Protein AF-A0A2H0YC18-F1 (afdb_monomer)

pLDDT: mean 91.21, std 10.02, range [54.75, 98.56]

Nearest PDB structures (foldseek):
  2f64-assembly1_B  TM=6.479E-01  e=2.640E-03  Trypanosoma brucei
  2q62-assembly2_F  TM=5.836E-01  e=1.233E-01  Sinorhizobium meliloti
  2q62-assembly1_D  TM=5.534E-01  e=6.804E-01  Sinorhizobium meliloti
  7ce1-assembly1_B  TM=4.455E-01  e=9.231E-01  Agrobacterium tumefaciens A6
  7cdx-assembly1_B  TM=3.835E-01  e=1.252E+00  Agrobacterium tumefaciens A6

Secondary structure (DSSP, 8-state):
-PPPEEEEE---SS--HHHHHHHHHHHHHHHHTT-EEE-HHHHS----TTSSHHHHHHHHHHHHH-SEEEE---TT-HHHHHHHHHHHIIIIIT----EEEETTHHHHHHHHHTTTT-HHHHHHHHHHH--

Foldseek 3Di:
DDAAEEEEADAAPPDDPVVVVVSVVVQVVVVVVRHHYDYCNPNPDPPDPVVCPSVLVVLLVSLVVGQEYEYQDDPVGPSSLSSLVSNLCCCPPVPDDYQYHYPPCVVCVCVLVVCVPDPSSVSVVCNNPVD

Radius of gyration: 14.35 Å; Cα contacts (8 Å, |Δi|>4): 162; chains: 1; bounding box: 36×38×36 Å

Sequence (131 aa):
MKKKKIFLICPVRGVKPEITEKIKKYAEKLEKRGYQVHLPIRDTKQDDPSGGINICDTNLEKIFEADEIQVWYQKESKGIHFDLGAAYMLIRILGYKKRVVFVNKDEFAQEIAEKNGKAFFQVLNFLDENS

Mean predicted aligned error: 3.96 Å

Solvent-accessible surface area (backbone atoms only — not comparable to full-atom values): 7574 Å² total; per-residue (Å²): 132,84,62,53,32,31,23,42,45,50,72,63,80,94,61,55,69,71,58,55,51,52,52,50,55,50,50,52,54,42,39,75,72,54,38,44,72,46,41,51,82,80,74,43,72,82,85,46,94,74,79,44,55,65,47,51,52,52,49,51,53,43,55,70,69,26,57,30,38,33,31,48,80,56,92,86,34,67,66,43,56,52,56,50,50,51,54,45,45,40,37,75,74,70,62,47,91,46,35,38,43,66,76,49,47,86,82,47,45,65,65,54,67,76,42,82,84,44,72,68,57,53,51,52,53,48,44,54,73,76,60

Structure (mmCIF, N/CA/C/O backbone):
data_AF-A0A2H0YC18-F1
#
_entry.id   AF-A0A2H0YC18-F1
#
loop_
_atom_site.group_PDB
_atom_site.id
_atom_site.type_symbol
_atom_site.label_atom_id
_atom_site.label_alt_id
_atom_site.label_comp_id
_atom_site.label_asym_id
_atom_site.label_entity_id
_atom_site.label_seq_id
_atom_site.pdbx_PDB_ins_code
_atom_site.Cartn_x
_atom_site.Cartn_y
_atom_site.Cartn_z
_atom_site.occupancy
_atom_site.B_iso_or_equiv
_atom_site.auth_seq_id
_atom_site.auth_comp_id
_atom_site.auth_asym_id
_atom_site.auth_atom_id
_atom_site.pdbx_PDB_model_num
ATOM 1 N N . MET A 1 1 ? -10.998 -6.306 21.227 1.00 61.16 1 MET A N 1
ATOM 2 C CA . MET A 1 1 ? -11.328 -5.567 19.984 1.00 61.16 1 MET A CA 1
ATOM 3 C C . MET A 1 1 ? -10.375 -6.012 18.885 1.00 61.16 1 MET A C 1
ATOM 5 O O . MET A 1 1 ? -9.205 -6.218 19.183 1.00 61.16 1 MET A O 1
ATOM 9 N N . LYS A 1 2 ? -10.854 -6.205 17.651 1.00 77.38 2 LYS A N 1
ATOM 10 C CA . LYS A 1 2 ? -10.005 -6.582 16.507 1.00 77.38 2 LYS A CA 1
ATOM 11 C C . LYS A 1 2 ? -9.117 -5.387 16.122 1.00 77.38 2 LYS A C 1
ATOM 13 O O . LYS A 1 2 ? -9.628 -4.273 16.036 1.00 77.38 2 LYS A O 1
ATOM 18 N N . LYS A 1 3 ? -7.809 -5.600 15.928 1.00 88.12 3 LYS A N 1
ATOM 19 C CA . LYS A 1 3 ? -6.905 -4.553 15.418 1.00 88.12 3 LYS A CA 1
ATOM 20 C C . LYS A 1 3 ? -7.315 -4.194 13.988 1.00 88.12 3 LYS A C 1
ATOM 22 O O . LYS A 1 3 ? -7.561 -5.101 13.195 1.00 88.12 3 LYS A O 1
ATOM 27 N N . LYS A 1 4 ? -7.371 -2.898 13.669 1.00 94.81 4 LYS A N 1
ATOM 28 C CA . LYS A 1 4 ? -7.588 -2.436 12.292 1.00 94.81 4 LYS A CA 1
ATOM 29 C C . LYS A 1 4 ? -6.381 -2.804 11.430 1.00 94.81 4 LYS A C 1
ATOM 31 O O . LYS A 1 4 ? -5.242 -2.560 11.839 1.00 94.81 4 LYS A O 1
ATOM 36 N N . LYS A 1 5 ? -6.641 -3.379 10.260 1.00 97.94 5 LYS A N 1
ATOM 37 C CA . LYS A 1 5 ? -5.635 -3.747 9.264 1.00 97.94 5 LYS A CA 1
ATOM 38 C C . LYS A 1 5 ? -5.344 -2.565 8.345 1.00 97.94 5 LYS A C 1
ATOM 40 O O . LYS A 1 5 ? -6.272 -1.977 7.795 1.00 97.94 5 LYS A O 1
ATOM 45 N N . ILE A 1 6 ? -4.066 -2.257 8.161 1.00 98.31 6 ILE A N 1
ATOM 46 C CA . ILE A 1 6 ? -3.580 -1.242 7.231 1.00 98.31 6 ILE A CA 1
ATOM 47 C C . ILE A 1 6 ? -2.733 -1.919 6.162 1.00 98.31 6 ILE A C 1
ATOM 49 O O . ILE A 1 6 ? -1.807 -2.655 6.498 1.00 98.31 6 ILE A O 1
ATOM 53 N N . PHE A 1 7 ? -3.000 -1.624 4.893 1.00 98.56 7 PHE A N 1
ATOM 54 C CA . PHE A 1 7 ? -2.044 -1.882 3.818 1.00 98.56 7 PHE A CA 1
ATOM 55 C C . PHE A 1 7 ? -1.321 -0.580 3.475 1.00 98.56 7 PHE A C 1
ATOM 57 O O . PHE A 1 7 ? -1.967 0.409 3.125 1.00 98.56 7 PHE A O 1
ATOM 64 N N . LEU A 1 8 ? 0.008 -0.566 3.609 1.00 98.38 8 LEU A N 1
ATOM 65 C CA . LEU A 1 8 ? 0.829 0.606 3.312 1.00 98.38 8 LEU A CA 1
ATOM 66 C C . LEU A 1 8 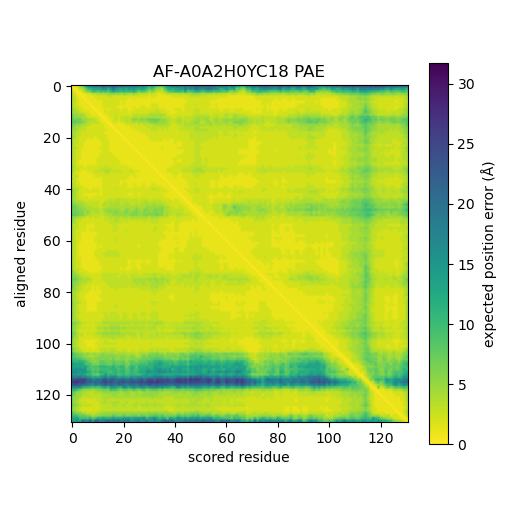? 1.426 0.482 1.906 1.00 98.38 8 LEU A C 1
ATOM 68 O O . LEU A 1 8 ? 2.472 -0.137 1.724 1.00 98.38 8 LEU A O 1
ATOM 72 N N . ILE A 1 9 ? 0.770 1.098 0.921 1.00 98.00 9 ILE A N 1
ATOM 73 C CA . ILE A 1 9 ? 1.295 1.249 -0.439 1.00 98.00 9 ILE A CA 1
ATOM 74 C C . ILE A 1 9 ? 2.577 2.083 -0.362 1.00 98.00 9 ILE A C 1
ATOM 76 O O . ILE A 1 9 ? 2.560 3.216 0.125 1.00 98.00 9 ILE A O 1
ATOM 80 N N . CYS A 1 10 ? 3.696 1.538 -0.839 1.00 96.75 10 CYS A N 1
ATOM 81 C CA . CYS A 1 10 ? 4.989 2.214 -0.795 1.00 96.75 10 CYS A CA 1
ATOM 82 C C . CYS A 1 10 ? 5.912 1.759 -1.939 1.00 96.75 10 CYS A C 1
ATOM 84 O O . CYS A 1 10 ? 5.719 0.679 -2.506 1.00 96.75 10 CYS A O 1
ATOM 86 N N . PRO A 1 11 ? 6.945 2.543 -2.296 1.00 95.00 11 PRO A N 1
ATOM 87 C CA . PRO A 1 11 ? 7.960 2.080 -3.233 1.00 95.00 11 PRO A CA 1
ATOM 88 C C . PRO A 1 11 ? 8.803 0.966 -2.599 1.00 95.00 11 PRO A C 1
ATOM 90 O O . PRO A 1 11 ? 9.076 0.988 -1.398 1.00 95.00 11 PRO A O 1
ATOM 93 N N . VAL A 1 12 ? 9.222 -0.009 -3.413 1.00 93.44 12 VAL A N 1
ATOM 94 C CA . VAL A 1 12 ? 10.020 -1.157 -2.942 1.00 93.44 12 VAL A CA 1
ATOM 95 C C . VAL A 1 12 ? 11.352 -1.278 -3.679 1.00 93.44 12 VAL A C 1
ATOM 97 O O . VAL A 1 12 ? 12.404 -1.347 -3.052 1.00 93.44 12 VAL A O 1
ATOM 100 N N . ARG A 1 13 ? 11.332 -1.281 -5.017 1.00 89.00 13 ARG A N 1
ATOM 101 C CA . ARG A 1 13 ? 12.541 -1.402 -5.847 1.00 89.00 13 ARG A CA 1
ATOM 102 C C . ARG A 1 13 ? 13.060 -0.025 -6.255 1.00 89.00 13 ARG A C 1
ATOM 104 O O . ARG A 1 13 ? 12.271 0.844 -6.608 1.00 89.00 13 ARG A O 1
ATOM 111 N N . GLY A 1 14 ? 14.382 0.157 -6.235 1.00 86.06 14 GLY A N 1
ATOM 112 C CA . GLY A 1 14 ? 15.037 1.400 -6.675 1.00 86.06 14 GLY A CA 1
ATOM 113 C C . GLY A 1 14 ? 14.833 2.605 -5.748 1.00 86.06 14 GLY A C 1
ATOM 114 O O . GLY A 1 14 ? 15.159 3.729 -6.121 1.00 86.06 14 GLY A O 1
ATOM 115 N N . VAL A 1 15 ? 14.297 2.388 -4.545 1.00 89.81 15 VAL A N 1
ATOM 116 C CA . VAL A 1 15 ? 14.093 3.436 -3.542 1.00 89.81 15 VAL A CA 1
ATOM 117 C C . VAL A 1 15 ? 15.382 3.687 -2.751 1.00 89.81 15 VAL A C 1
ATOM 119 O O . VAL A 1 15 ? 16.131 2.762 -2.435 1.00 89.81 15 VAL A O 1
ATOM 122 N N . LYS A 1 16 ? 15.651 4.955 -2.417 1.00 93.06 16 LYS A N 1
ATOM 123 C CA . LYS A 1 16 ? 16.808 5.329 -1.592 1.00 93.06 16 LYS A CA 1
ATOM 124 C C . LYS A 1 16 ? 16.684 4.722 -0.183 1.00 93.06 16 LYS A C 1
ATOM 126 O O . LYS A 1 16 ? 15.590 4.786 0.385 1.00 93.06 16 LYS A O 1
ATOM 131 N N . PRO A 1 17 ? 17.782 4.239 0.433 1.00 94.06 17 PRO A N 1
ATOM 132 C CA . PRO A 1 17 ? 17.751 3.661 1.781 1.00 94.06 17 PRO A CA 1
ATOM 133 C C . PRO A 1 17 ? 17.103 4.567 2.837 1.00 94.06 17 PRO A C 1
ATOM 135 O O . PRO A 1 17 ? 16.346 4.096 3.680 1.00 94.06 17 PRO A O 1
ATOM 138 N N . GLU A 1 18 ? 17.330 5.879 2.752 1.00 94.62 18 GLU A N 1
ATOM 139 C CA . GLU A 1 18 ? 16.738 6.866 3.663 1.00 94.62 18 GLU A CA 1
ATOM 140 C C . GLU A 1 18 ? 15.206 6.905 3.594 1.00 94.62 18 GLU A C 1
ATOM 142 O O . GLU A 1 18 ? 14.538 7.037 4.617 1.00 94.62 18 GLU A O 1
ATOM 147 N N . ILE A 1 19 ? 14.636 6.775 2.392 1.00 92.88 19 ILE A N 1
ATOM 148 C CA . ILE A 1 19 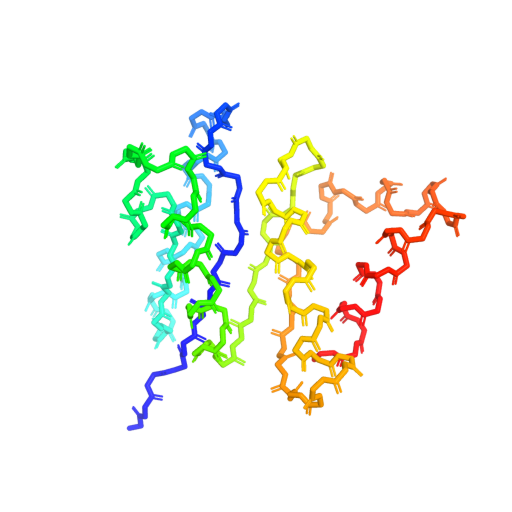? 13.183 6.761 2.195 1.00 92.88 19 ILE A CA 1
ATOM 149 C C . ILE A 1 19 ? 12.603 5.449 2.722 1.00 92.88 19 ILE A C 1
ATOM 151 O O . ILE A 1 19 ? 11.617 5.472 3.456 1.00 92.88 19 ILE A O 1
ATOM 155 N N . THR A 1 20 ? 13.258 4.319 2.441 1.00 95.06 20 THR A N 1
ATOM 156 C CA . THR A 1 20 ? 12.896 3.019 3.026 1.00 95.06 20 THR A CA 1
ATOM 157 C C . THR A 1 20 ? 12.839 3.083 4.548 1.00 95.06 20 THR A C 1
ATOM 159 O O . THR A 1 20 ? 11.888 2.597 5.157 1.00 95.06 20 THR A O 1
ATOM 162 N N . GLU A 1 21 ? 13.833 3.711 5.171 1.00 96.44 21 GLU A N 1
ATOM 163 C CA . GLU A 1 21 ? 13.900 3.843 6.622 1.00 96.44 21 GLU A CA 1
ATOM 164 C C . GLU A 1 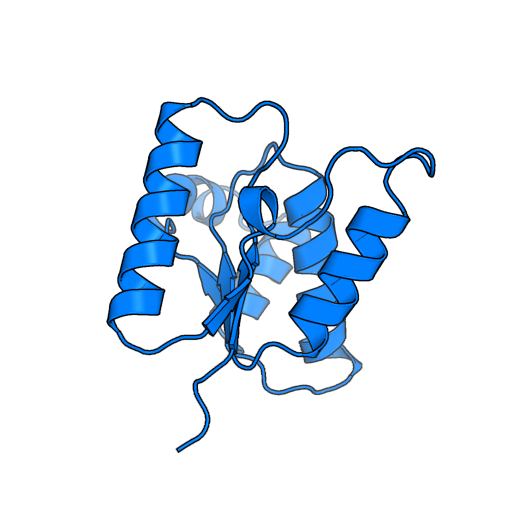21 ? 12.781 4.736 7.178 1.00 96.44 21 GLU A C 1
ATOM 166 O O . GLU A 1 21 ? 12.168 4.408 8.196 1.00 96.44 21 GLU A O 1
ATOM 171 N N . LYS A 1 22 ? 12.448 5.837 6.490 1.00 95.94 22 LYS A N 1
ATOM 172 C CA . LYS A 1 22 ? 11.294 6.679 6.849 1.00 95.94 22 LYS A CA 1
ATOM 173 C C . LYS A 1 22 ? 9.980 5.893 6.797 1.00 95.94 22 LYS A C 1
ATOM 175 O O . LYS A 1 22 ? 9.190 5.984 7.738 1.00 95.94 22 LYS A O 1
ATOM 180 N N . ILE A 1 23 ? 9.771 5.098 5.747 1.00 96.75 23 ILE A N 1
ATOM 181 C CA . ILE A 1 23 ? 8.572 4.265 5.570 1.00 96.75 23 ILE A CA 1
ATOM 182 C C . ILE A 1 23 ? 8.477 3.206 6.677 1.00 96.75 23 ILE A C 1
ATOM 184 O O . ILE A 1 23 ? 7.420 3.048 7.288 1.00 96.75 23 ILE A O 1
ATOM 188 N N . LYS A 1 24 ? 9.578 2.512 6.991 1.00 97.62 24 LYS A N 1
ATOM 189 C CA . LYS A 1 24 ? 9.618 1.513 8.074 1.00 97.62 24 LYS A CA 1
ATOM 190 C C . LYS A 1 24 ? 9.275 2.132 9.427 1.00 97.62 24 LYS A C 1
ATOM 192 O O . LYS A 1 24 ? 8.367 1.657 10.105 1.00 97.62 24 LYS A O 1
ATOM 197 N N . LYS A 1 25 ? 9.906 3.258 9.776 1.00 97.81 25 LYS A N 1
ATOM 198 C CA . LYS A 1 25 ? 9.595 4.010 11.005 1.00 97.81 25 LYS A CA 1
ATOM 199 C C . LYS A 1 25 ? 8.143 4.467 11.060 1.00 97.81 25 LYS A C 1
ATOM 201 O O . LYS A 1 25 ? 7.558 4.553 12.140 1.00 97.81 25 LYS A O 1
ATOM 206 N N . TYR A 1 26 ? 7.560 4.807 9.916 1.00 97.50 26 TYR A N 1
ATOM 207 C CA . TYR A 1 26 ? 6.152 5.162 9.835 1.00 97.50 26 TYR A CA 1
ATOM 208 C C . TYR A 1 26 ? 5.246 3.958 10.138 1.00 97.50 26 TYR A C 1
ATOM 210 O O . TYR A 1 26 ? 4.369 4.067 10.998 1.00 97.50 26 TYR A O 1
ATOM 218 N N . ALA A 1 27 ? 5.514 2.797 9.533 1.00 98.12 27 ALA A N 1
ATOM 219 C CA . ALA A 1 27 ? 4.802 1.553 9.832 1.00 98.12 27 ALA A CA 1
ATOM 220 C C . ALA A 1 27 ? 4.901 1.174 11.322 1.00 98.12 27 ALA A C 1
ATOM 222 O O . ALA A 1 27 ? 3.882 0.926 11.962 1.00 98.12 27 ALA A O 1
ATOM 223 N N . GLU A 1 28 ? 6.092 1.254 11.918 1.00 98.12 28 GLU A N 1
ATOM 224 C CA . GLU A 1 28 ? 6.292 0.992 13.351 1.00 98.12 28 GLU A CA 1
ATOM 225 C C . GLU A 1 28 ? 5.468 1.929 14.248 1.00 98.12 28 GLU A C 1
ATOM 227 O O . GLU A 1 28 ? 4.950 1.522 15.290 1.00 98.12 28 GLU A O 1
ATOM 232 N N . LYS A 1 29 ? 5.324 3.207 13.869 1.00 97.88 29 LYS A N 1
ATOM 233 C CA . LYS A 1 29 ? 4.481 4.161 14.611 1.00 97.88 29 LYS A CA 1
ATOM 234 C C . LYS A 1 29 ? 3.007 3.760 14.570 1.00 97.88 29 LYS A C 1
ATOM 236 O O . LYS A 1 29 ? 2.319 3.923 15.576 1.00 97.88 29 LYS A O 1
ATOM 241 N N . LEU A 1 30 ? 2.515 3.253 13.441 1.00 97.44 30 LEU A N 1
ATOM 242 C CA . LEU A 1 30 ? 1.150 2.731 13.333 1.00 97.44 30 LEU A CA 1
ATOM 243 C C . LEU A 1 30 ? 0.982 1.463 14.179 1.00 97.44 30 LEU A C 1
ATOM 245 O O . LEU A 1 30 ? 0.024 1.346 14.940 1.00 97.44 30 LEU A O 1
ATOM 249 N N . GLU A 1 31 ? 1.942 0.547 14.130 1.00 98.00 31 GLU A N 1
ATOM 250 C CA . GLU A 1 31 ? 1.906 -0.681 14.930 1.00 98.00 31 GLU A CA 1
ATOM 251 C C . GLU A 1 31 ? 1.887 -0.376 16.437 1.00 98.00 31 GLU A C 1
ATOM 253 O O . GLU A 1 31 ? 1.073 -0.939 17.174 1.00 98.00 31 GLU A O 1
ATOM 258 N N . LYS A 1 32 ? 2.682 0.605 16.891 1.00 97.62 32 LYS A N 1
ATOM 259 C CA . LYS A 1 32 ? 2.659 1.119 18.277 1.00 97.62 32 LYS A CA 1
ATOM 260 C C . LYS A 1 32 ? 1.315 1.733 18.677 1.00 97.62 32 LYS A C 1
ATOM 262 O O . LYS A 1 32 ? 0.960 1.705 19.850 1.00 97.62 32 LYS A O 1
ATOM 267 N N . ARG A 1 33 ? 0.550 2.265 17.718 1.00 96.06 33 ARG A N 1
ATOM 268 C CA . ARG A 1 33 ? -0.821 2.772 17.925 1.00 96.06 33 ARG A CA 1
ATOM 269 C C . ARG A 1 33 ? -1.880 1.662 17.911 1.00 96.06 33 ARG A C 1
ATOM 271 O O . ARG A 1 33 ? -3.059 1.954 18.079 1.00 96.06 33 ARG A O 1
ATOM 278 N N . GLY A 1 34 ? -1.478 0.404 17.726 1.00 97.00 34 GLY A N 1
ATOM 279 C CA . GLY A 1 34 ? -2.362 -0.759 17.779 1.00 97.00 34 GLY A CA 1
ATOM 280 C C . GLY A 1 34 ? -2.902 -1.225 16.426 1.00 97.00 34 GLY A C 1
ATOM 281 O O . GLY A 1 34 ? -3.740 -2.128 16.406 1.00 97.00 34 GLY A O 1
ATOM 282 N N . TYR A 1 35 ? -2.430 -0.666 15.309 1.00 97.50 35 TYR A N 1
ATOM 283 C CA . TYR A 1 35 ? -2.781 -1.144 13.968 1.00 97.50 35 TYR A CA 1
ATOM 284 C C . TYR A 1 35 ? -2.002 -2.416 13.604 1.00 97.50 35 TYR A C 1
ATOM 286 O O . TYR A 1 35 ? -0.908 -2.660 14.112 1.00 97.50 35 TYR A O 1
ATOM 294 N N . GLN A 1 36 ? -2.565 -3.237 12.719 1.00 97.94 36 GLN A N 1
ATOM 295 C CA . GLN A 1 36 ? -1.849 -4.325 12.053 1.00 97.94 36 GLN A CA 1
ATOM 296 C C . GLN A 1 36 ? -1.451 -3.841 10.659 1.00 97.94 36 GLN A C 1
ATOM 298 O O . GLN A 1 36 ? -2.323 -3.676 9.811 1.00 97.94 36 GLN A O 1
ATOM 303 N N . VAL A 1 37 ? -0.163 -3.593 10.425 1.00 98.38 37 VAL A N 1
ATOM 304 C CA . VAL A 1 37 ? 0.324 -3.037 9.156 1.00 98.38 37 VAL A CA 1
ATOM 305 C C . VAL A 1 37 ? 0.910 -4.143 8.289 1.00 98.38 37 VAL A C 1
ATOM 307 O O . VAL A 1 37 ? 1.749 -4.906 8.757 1.00 98.38 37 VAL A O 1
ATOM 310 N N . HIS A 1 38 ? 0.494 -4.198 7.026 1.00 98.56 38 HIS A N 1
ATOM 311 C CA . HIS A 1 38 ? 1.190 -4.922 5.966 1.00 98.56 38 HIS A CA 1
ATOM 312 C C . HIS A 1 38 ? 2.017 -3.924 5.155 1.00 98.56 38 HIS A C 1
ATOM 314 O O . HIS A 1 38 ? 1.471 -3.006 4.539 1.00 98.56 38 HIS A O 1
ATOM 320 N N . LEU A 1 39 ? 3.335 -4.092 5.183 1.00 98.12 39 LEU A N 1
ATOM 321 C CA . LEU A 1 39 ? 4.318 -3.246 4.519 1.00 98.12 39 LEU A CA 1
ATOM 322 C C . LEU A 1 39 ? 5.022 -4.068 3.424 1.00 98.12 39 LEU A C 1
ATOM 324 O O . LEU A 1 39 ? 5.854 -4.907 3.767 1.00 98.12 39 LEU A O 1
ATOM 328 N N . PRO A 1 40 ? 4.774 -3.839 2.120 1.00 97.19 40 PRO A N 1
ATOM 329 C CA . PRO A 1 40 ? 5.261 -4.717 1.049 1.00 97.19 40 PRO A CA 1
ATOM 330 C C . PRO A 1 40 ? 6.774 -4.971 1.031 1.00 97.19 40 PRO A C 1
ATOM 332 O O . PRO A 1 40 ? 7.198 -6.101 0.803 1.00 97.19 40 PRO A O 1
ATOM 335 N N . ILE A 1 41 ? 7.602 -3.965 1.345 1.00 94.62 41 ILE A N 1
ATOM 336 C CA . ILE A 1 41 ? 9.069 -4.124 1.421 1.00 94.62 41 ILE A CA 1
ATOM 337 C C . ILE A 1 41 ? 9.528 -5.086 2.535 1.00 94.62 41 ILE A C 1
ATOM 339 O O . ILE A 1 41 ? 10.657 -5.570 2.501 1.00 94.62 41 ILE A O 1
ATOM 343 N N . ARG A 1 42 ? 8.672 -5.346 3.530 1.00 95.75 42 ARG A N 1
ATOM 344 C CA . ARG A 1 42 ? 8.920 -6.253 4.659 1.00 95.75 42 ARG A CA 1
ATOM 345 C C . ARG A 1 42 ? 8.157 -7.570 4.503 1.00 95.75 42 ARG A C 1
ATOM 347 O O . ARG A 1 42 ? 8.731 -8.631 4.714 1.00 95.75 42 ARG A O 1
ATOM 354 N N . ASP A 1 43 ? 6.883 -7.481 4.136 1.00 97.75 43 ASP A N 1
ATOM 355 C CA . ASP A 1 43 ? 5.899 -8.555 4.298 1.00 97.75 43 ASP A CA 1
ATOM 356 C C . ASP A 1 43 ? 5.529 -9.247 2.980 1.00 97.75 43 ASP A C 1
ATOM 358 O O . ASP A 1 43 ? 4.845 -10.266 2.986 1.00 97.75 43 ASP A O 1
ATOM 362 N N . THR A 1 44 ? 5.946 -8.702 1.834 1.00 96.69 44 THR A N 1
ATOM 363 C CA . THR A 1 44 ? 5.695 -9.304 0.515 1.00 96.69 44 THR A CA 1
ATOM 364 C C . THR A 1 44 ? 6.997 -9.827 -0.061 1.00 96.69 44 THR A C 1
ATOM 366 O O . THR A 1 44 ? 7.973 -9.084 -0.169 1.00 96.69 44 THR A O 1
ATOM 369 N N . LYS A 1 45 ? 7.022 -11.109 -0.439 1.00 94.62 45 LYS A N 1
ATOM 370 C CA . LYS A 1 45 ? 8.209 -11.751 -1.009 1.00 94.62 45 LYS A CA 1
ATOM 371 C C . LYS A 1 45 ? 8.551 -11.103 -2.354 1.00 94.62 45 LYS A C 1
ATOM 373 O O . LYS A 1 45 ? 7.864 -11.323 -3.341 1.00 94.62 45 LYS A O 1
ATOM 378 N N . GLN A 1 46 ? 9.613 -10.299 -2.371 1.00 90.94 46 GLN A N 1
ATOM 379 C CA . GLN A 1 46 ? 10.018 -9.516 -3.547 1.00 90.94 46 GLN A CA 1
ATOM 380 C C . GLN A 1 46 ? 10.813 -10.318 -4.585 1.00 90.94 46 GLN A C 1
ATOM 382 O O . GLN A 1 46 ? 10.939 -9.881 -5.727 1.00 90.94 46 GLN A O 1
ATOM 387 N N . ASP A 1 47 ? 11.367 -11.463 -4.188 1.00 93.12 47 ASP A N 1
ATOM 388 C CA . ASP A 1 47 ? 11.995 -12.412 -5.104 1.00 93.12 47 ASP A CA 1
ATOM 389 C C . ASP A 1 47 ? 10.917 -13.322 -5.699 1.00 93.12 47 ASP A C 1
ATOM 391 O O . ASP A 1 47 ? 10.438 -14.259 -5.047 1.00 93.12 47 ASP A O 1
ATOM 395 N N . ASP A 1 48 ? 10.482 -12.971 -6.908 1.00 91.62 48 ASP A N 1
ATOM 396 C CA . ASP A 1 48 ? 9.340 -13.582 -7.573 1.00 91.62 48 ASP A CA 1
ATOM 397 C C . ASP A 1 48 ? 9.711 -14.102 -8.973 1.00 91.62 48 ASP A C 1
ATOM 399 O O . ASP A 1 48 ? 9.841 -13.310 -9.916 1.00 91.62 48 ASP A O 1
ATOM 403 N N . PRO A 1 49 ? 9.826 -15.433 -9.149 1.00 93.50 49 PRO A N 1
ATOM 404 C CA . PRO A 1 49 ? 10.159 -16.031 -10.438 1.00 93.50 49 PRO A CA 1
ATOM 405 C C . PRO A 1 49 ? 9.033 -15.897 -11.478 1.00 93.50 49 PRO A C 1
ATOM 407 O O . PRO A 1 49 ? 9.274 -16.148 -12.654 1.00 93.50 49 PRO A O 1
ATOM 410 N N . SER A 1 50 ? 7.820 -15.478 -11.087 1.00 94.50 50 SER A N 1
ATOM 411 C CA . SER A 1 50 ? 6.709 -15.229 -12.023 1.00 94.50 50 SER A CA 1
ATOM 412 C C . SER A 1 50 ? 6.816 -13.894 -12.774 1.00 94.50 50 SER A C 1
ATOM 414 O O . SER A 1 50 ? 5.934 -13.547 -13.556 1.00 94.50 50 SER A O 1
ATOM 416 N N . GLY A 1 51 ? 7.872 -13.110 -12.529 1.00 90.31 51 GLY A N 1
ATOM 417 C CA . GLY A 1 51 ? 8.037 -11.783 -13.125 1.00 90.31 51 GLY A CA 1
ATOM 418 C C . GLY A 1 51 ? 7.228 -10.678 -12.433 1.00 90.31 51 GLY A C 1
ATOM 419 O O . GLY A 1 51 ? 7.169 -9.562 -12.949 1.00 90.31 51 GLY A O 1
ATOM 420 N N . GLY A 1 52 ? 6.648 -10.955 -11.259 1.00 93.19 52 GLY A N 1
ATOM 421 C CA . GLY A 1 52 ? 5.949 -9.982 -10.412 1.00 93.19 52 GLY A CA 1
ATOM 422 C C . GLY A 1 52 ? 4.451 -10.233 -10.236 1.00 93.19 52 GLY A C 1
ATOM 423 O O . GLY A 1 52 ? 3.809 -9.467 -9.521 1.00 93.19 52 GLY A O 1
ATOM 424 N N . ILE A 1 53 ? 3.887 -11.273 -10.859 1.00 96.50 53 ILE A N 1
ATOM 425 C CA . ILE A 1 53 ? 2.464 -11.609 -10.719 1.00 96.50 53 ILE A CA 1
ATOM 426 C C . ILE A 1 53 ? 2.139 -12.009 -9.280 1.00 96.50 53 ILE A C 1
ATOM 428 O O . ILE A 1 53 ? 1.204 -11.458 -8.708 1.00 96.50 53 ILE A O 1
ATOM 432 N N . ASN A 1 54 ? 2.955 -12.853 -8.643 1.00 97.38 54 ASN A N 1
ATOM 433 C CA . ASN A 1 54 ? 2.708 -13.261 -7.257 1.00 97.38 54 ASN A CA 1
ATOM 434 C C . ASN A 1 54 ? 2.796 -12.072 -6.287 1.00 97.38 54 ASN A C 1
ATOM 436 O O . ASN A 1 54 ? 2.081 -12.032 -5.284 1.00 97.38 54 ASN A O 1
ATOM 440 N N . ILE A 1 55 ? 3.660 -11.091 -6.576 1.00 96.81 55 ILE A N 1
ATOM 441 C CA . ILE A 1 55 ? 3.738 -9.841 -5.804 1.00 96.81 55 ILE A CA 1
ATOM 442 C C . ILE A 1 55 ? 2.430 -9.060 -5.941 1.00 96.81 55 ILE A C 1
ATOM 444 O O . ILE A 1 55 ? 1.863 -8.646 -4.930 1.00 96.81 55 ILE A O 1
ATOM 448 N N . CYS A 1 56 ? 1.947 -8.876 -7.173 1.00 96.88 56 CYS A N 1
ATOM 449 C CA . CYS A 1 56 ? 0.687 -8.191 -7.439 1.00 96.88 56 CYS A CA 1
ATOM 450 C C . CYS A 1 56 ? -0.487 -8.898 -6.755 1.00 96.88 56 CYS A C 1
ATOM 452 O O . CYS A 1 56 ? -1.250 -8.240 -6.056 1.00 96.88 56 CYS A O 1
ATOM 454 N N . ASP A 1 57 ? -0.597 -10.219 -6.880 1.00 97.69 57 ASP A N 1
ATOM 455 C CA . ASP A 1 57 ? -1.673 -11.005 -6.269 1.00 97.69 57 ASP A CA 1
ATOM 456 C C . ASP A 1 57 ? -1.645 -10.909 -4.739 1.00 97.69 57 ASP A C 1
ATOM 458 O O . ASP A 1 57 ? -2.673 -10.649 -4.110 1.00 97.69 57 ASP A O 1
ATOM 462 N N . THR A 1 58 ? -0.456 -11.011 -4.136 1.00 98.06 58 THR A N 1
ATOM 463 C CA . THR A 1 58 ? -0.287 -10.836 -2.685 1.00 98.06 58 THR A CA 1
ATOM 464 C C . THR A 1 58 ? -0.717 -9.437 -2.245 1.00 98.06 58 THR A C 1
ATOM 466 O O . THR A 1 58 ? -1.438 -9.284 -1.259 1.00 98.06 58 THR A O 1
ATOM 469 N N . ASN A 1 59 ? -0.295 -8.394 -2.964 1.00 98.06 59 ASN A N 1
ATOM 470 C CA . ASN A 1 59 ? -0.675 -7.021 -2.644 1.00 98.06 59 ASN A CA 1
ATOM 471 C C . ASN A 1 59 ? -2.183 -6.801 -2.799 1.00 98.06 59 ASN A C 1
ATOM 473 O O . ASN A 1 59 ? -2.798 -6.213 -1.914 1.00 98.06 59 ASN A O 1
ATOM 477 N N . LEU A 1 60 ? -2.791 -7.306 -3.877 1.00 97.94 60 LEU A N 1
ATOM 478 C CA . LEU A 1 60 ? -4.231 -7.221 -4.123 1.00 97.94 60 LEU A CA 1
ATOM 479 C C . LEU A 1 60 ? -5.034 -7.852 -2.987 1.00 97.94 60 LEU A C 1
ATOM 481 O O . LEU A 1 60 ? -5.962 -7.223 -2.476 1.00 97.94 60 LEU A O 1
ATOM 485 N N . GLU A 1 61 ? -4.653 -9.055 -2.553 1.00 98.31 61 GLU A N 1
ATOM 486 C CA . GLU A 1 61 ? -5.283 -9.732 -1.418 1.00 98.31 61 GLU A CA 1
ATOM 487 C C . G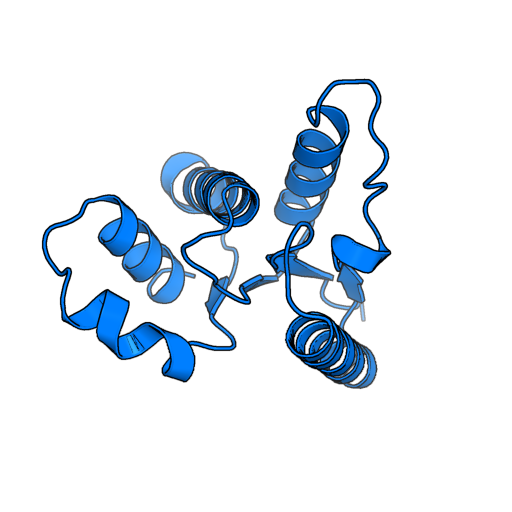LU A 1 61 ? -5.207 -8.861 -0.157 1.00 98.31 61 GLU A C 1
ATOM 489 O O . GLU A 1 61 ? -6.202 -8.655 0.539 1.00 98.31 61 GLU A O 1
ATOM 494 N N . LYS A 1 62 ? -4.042 -8.271 0.121 1.00 98.38 62 LYS A N 1
ATOM 495 C CA . LYS A 1 62 ? -3.841 -7.475 1.336 1.00 98.38 62 LYS A CA 1
ATOM 496 C C . LYS A 1 62 ? -4.518 -6.106 1.279 1.00 98.38 62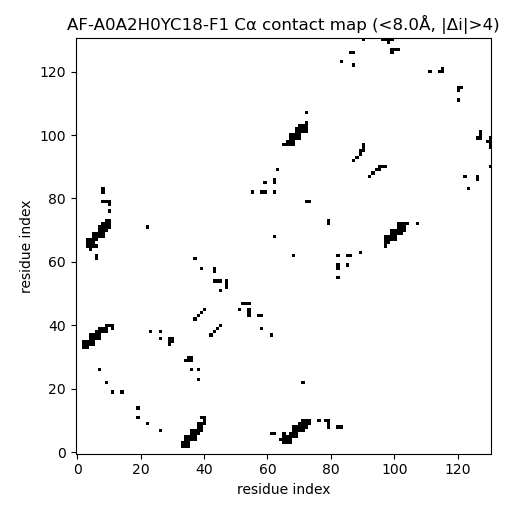 LYS A C 1
ATOM 498 O O . LYS A 1 62 ? -5.026 -5.654 2.303 1.00 98.38 62 LYS A O 1
ATOM 503 N N . ILE A 1 63 ? -4.619 -5.485 0.105 1.00 98.31 63 ILE A N 1
ATOM 504 C CA . ILE A 1 63 ? -5.438 -4.285 -0.130 1.00 98.31 63 ILE A CA 1
ATOM 505 C C . ILE A 1 63 ? -6.923 -4.607 0.086 1.00 98.31 63 ILE A C 1
ATOM 507 O O . ILE A 1 63 ? -7.647 -3.848 0.739 1.00 98.31 63 ILE A O 1
ATOM 511 N N . PHE A 1 64 ? -7.384 -5.748 -0.428 1.00 97.94 64 PHE A N 1
ATOM 512 C CA . PHE A 1 64 ? -8.758 -6.207 -0.255 1.00 97.94 64 PHE A CA 1
ATOM 513 C C . PHE A 1 64 ? -9.097 -6.457 1.222 1.00 97.94 64 PHE A C 1
ATOM 515 O O . PHE A 1 64 ? -10.142 -6.013 1.700 1.00 97.94 64 PHE A O 1
ATOM 522 N N . GLU A 1 65 ? -8.197 -7.098 1.967 1.00 97.00 65 GLU A N 1
ATOM 523 C CA . GLU A 1 65 ? -8.366 -7.393 3.394 1.00 97.00 65 GLU A CA 1
ATOM 524 C C . GLU A 1 65 ? -8.225 -6.179 4.323 1.00 97.00 65 GLU A C 1
ATOM 526 O O . GLU A 1 65 ? -8.668 -6.249 5.474 1.00 97.00 65 GLU A O 1
ATOM 531 N N . ALA A 1 66 ? -7.569 -5.105 3.879 1.00 97.56 66 ALA A N 1
ATOM 532 C CA . ALA A 1 66 ? -7.281 -3.948 4.717 1.00 97.56 66 ALA A CA 1
ATOM 533 C C . ALA A 1 66 ? -8.545 -3.143 5.054 1.00 97.56 66 ALA A C 1
ATOM 535 O O . ALA A 1 66 ? -9.404 -2.919 4.199 1.00 97.56 66 ALA A O 1
ATOM 536 N N . ASP A 1 67 ? -8.630 -2.658 6.292 1.00 95.62 67 ASP A N 1
ATOM 537 C CA . ASP A 1 67 ? -9.686 -1.737 6.726 1.00 95.62 67 ASP A CA 1
ATOM 538 C C . ASP A 1 67 ? -9.374 -0.294 6.281 1.00 95.62 67 ASP A C 1
ATOM 540 O O . ASP A 1 67 ? -10.278 0.498 6.018 1.00 95.62 67 ASP A O 1
ATOM 544 N N . GLU A 1 68 ? -8.085 0.045 6.192 1.00 96.25 68 GLU A N 1
ATOM 545 C CA . GLU A 1 68 ? -7.569 1.339 5.741 1.00 96.25 68 GLU A CA 1
ATOM 546 C C . GLU A 1 68 ? -6.348 1.123 4.833 1.00 96.25 68 GLU A C 1
ATOM 548 O O . GLU A 1 68 ? -5.510 0.253 5.067 1.00 96.25 68 GLU A O 1
ATOM 553 N N . ILE A 1 69 ? -6.246 1.916 3.776 1.00 98.25 69 ILE A N 1
ATOM 554 C CA . ILE A 1 69 ? -5.122 1.938 2.848 1.00 98.25 69 ILE A CA 1
ATOM 555 C C . ILE A 1 69 ? -4.352 3.219 3.133 1.00 98.25 69 ILE A C 1
ATOM 557 O O . ILE A 1 69 ? -4.913 4.310 3.152 1.00 98.25 69 ILE A O 1
ATOM 561 N N . GLN A 1 70 ? -3.053 3.106 3.357 1.00 97.50 70 GLN A N 1
ATOM 562 C CA . GLN A 1 70 ? -2.192 4.270 3.493 1.00 97.50 70 GLN A CA 1
ATOM 563 C C . GLN A 1 70 ? -1.171 4.275 2.371 1.00 97.50 70 GLN A C 1
ATOM 565 O O . GLN A 1 70 ? -0.728 3.221 1.925 1.00 97.50 70 GLN A O 1
ATOM 570 N N . VAL A 1 71 ? -0.823 5.459 1.882 1.00 96.69 71 VAL A N 1
ATOM 571 C CA . VAL A 1 71 ? -0.043 5.613 0.656 1.00 96.69 71 VAL A CA 1
ATOM 572 C C . VAL A 1 71 ? 1.137 6.526 0.921 1.00 96.69 71 VAL A C 1
ATOM 574 O O . VAL A 1 71 ? 0.973 7.727 1.135 1.00 96.69 71 VAL A O 1
ATOM 577 N N . TRP A 1 72 ? 2.335 5.951 0.871 1.00 95.69 72 TRP A N 1
ATOM 578 C CA . TRP A 1 72 ? 3.563 6.706 0.676 1.00 95.69 72 TRP A CA 1
ATOM 579 C C . TRP A 1 72 ? 3.796 6.841 -0.826 1.00 95.69 72 TRP A C 1
ATOM 581 O O . TRP A 1 72 ? 4.347 5.944 -1.465 1.00 95.69 72 TRP A O 1
ATOM 591 N N . TYR A 1 73 ? 3.328 7.940 -1.409 1.00 93.25 73 TYR A N 1
ATOM 592 C CA . TYR A 1 73 ? 3.322 8.116 -2.854 1.00 93.25 73 TYR A CA 1
ATOM 593 C C . TYR A 1 73 ? 4.704 8.510 -3.383 1.00 93.25 73 TYR A C 1
ATOM 595 O O . TYR A 1 73 ? 5.389 9.366 -2.822 1.00 93.25 73 TYR A O 1
ATOM 603 N N . GLN A 1 74 ? 5.093 7.886 -4.494 1.00 90.44 74 GLN A N 1
ATOM 604 C CA . GLN A 1 74 ? 6.263 8.246 -5.287 1.00 90.44 74 GLN A CA 1
ATOM 605 C C . GLN A 1 74 ? 5.921 8.042 -6.763 1.00 90.44 74 GLN A C 1
ATOM 607 O O . GLN A 1 74 ? 5.647 6.913 -7.176 1.00 90.44 74 GLN A O 1
ATOM 612 N N . LYS A 1 75 ? 5.955 9.117 -7.561 1.00 87.50 75 LYS A N 1
ATOM 613 C CA . LYS A 1 75 ? 5.481 9.095 -8.955 1.00 87.50 75 LYS A CA 1
ATOM 614 C C . LYS A 1 75 ? 6.230 8.089 -9.832 1.00 87.50 75 LYS A C 1
ATOM 616 O O . LYS A 1 75 ? 5.676 7.541 -10.778 1.00 87.50 75 LYS A O 1
ATOM 621 N N . GLU A 1 76 ? 7.497 7.833 -9.552 1.00 88.75 76 GLU A N 1
ATOM 622 C CA . GLU A 1 76 ? 8.329 6.966 -10.384 1.00 88.75 76 GLU A CA 1
ATOM 623 C C . GLU A 1 76 ? 8.061 5.469 -10.116 1.00 88.75 76 GLU A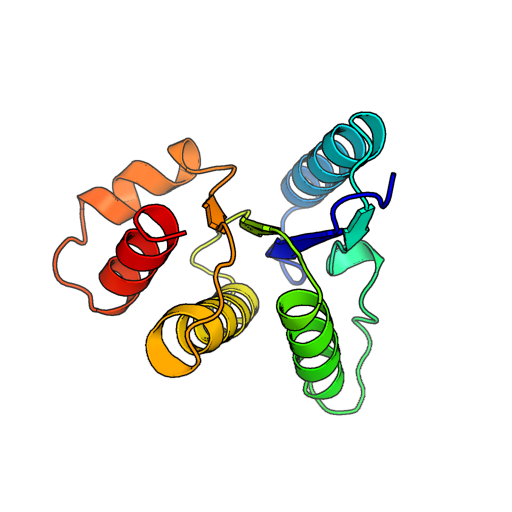 C 1
ATOM 625 O O . GLU A 1 76 ? 8.504 4.606 -10.879 1.00 88.75 76 GLU A O 1
ATOM 630 N N . SER A 1 77 ? 7.302 5.136 -9.064 1.00 91.38 77 SER A N 1
ATOM 631 C CA . SER A 1 77 ? 7.016 3.755 -8.677 1.00 91.38 77 SER A CA 1
ATOM 632 C C . SER A 1 77 ? 5.819 3.176 -9.434 1.00 91.38 77 SER A C 1
ATOM 634 O O . SER A 1 77 ? 4.658 3.412 -9.105 1.00 91.38 77 SER A O 1
ATOM 636 N N . LYS A 1 78 ? 6.101 2.315 -10.417 1.00 91.88 78 LYS A N 1
ATOM 637 C CA . LYS A 1 78 ? 5.062 1.606 -11.188 1.00 91.88 78 LYS A CA 1
ATOM 638 C C . LYS A 1 78 ? 4.170 0.705 -10.323 1.00 91.88 78 LYS A C 1
ATOM 640 O O . LYS A 1 78 ? 2.987 0.583 -10.617 1.00 91.88 78 LYS A O 1
ATOM 645 N N . GLY A 1 79 ? 4.723 0.099 -9.268 1.00 93.00 79 GLY A N 1
ATOM 646 C CA . GLY A 1 79 ? 3.961 -0.764 -8.355 1.00 93.00 79 GLY A CA 1
ATOM 647 C C . GLY A 1 79 ? 2.882 0.006 -7.593 1.00 93.00 79 GLY A C 1
ATOM 648 O O . GLY A 1 79 ? 1.751 -0.452 -7.503 1.00 93.00 79 GLY A O 1
ATOM 649 N N . ILE A 1 80 ? 3.191 1.235 -7.165 1.00 95.00 80 ILE A N 1
ATOM 650 C CA . ILE A 1 80 ? 2.218 2.110 -6.494 1.00 95.00 80 ILE A CA 1
ATOM 651 C C . ILE A 1 80 ? 1.032 2.412 -7.413 1.00 95.00 80 ILE A C 1
ATOM 653 O O . ILE A 1 80 ? -0.109 2.387 -6.966 1.00 95.00 80 ILE A O 1
ATOM 657 N N . HIS A 1 81 ? 1.276 2.670 -8.701 1.00 94.69 81 HIS A N 1
ATOM 658 C CA . HIS A 1 81 ? 0.192 2.920 -9.655 1.00 94.69 81 HIS A CA 1
ATOM 659 C C . HIS A 1 81 ? -0.737 1.712 -9.820 1.00 94.69 81 HIS A C 1
ATOM 661 O O . HIS A 1 81 ? -1.947 1.895 -9.937 1.00 94.69 81 HIS A O 1
ATOM 667 N N . PHE A 1 82 ? -0.184 0.495 -9.812 1.00 96.50 82 PHE A N 1
ATOM 668 C CA . PHE A 1 82 ? -0.972 -0.736 -9.868 1.00 96.50 82 PHE A CA 1
ATOM 669 C C . PHE A 1 82 ? -1.847 -0.895 -8.616 1.00 96.50 82 PHE A C 1
ATOM 671 O O . PHE A 1 82 ? -3.066 -1.026 -8.733 1.00 96.50 82 PHE A O 1
ATOM 678 N N . ASP A 1 83 ? -1.249 -0.778 -7.428 1.00 97.81 83 ASP A N 1
ATOM 679 C CA . ASP A 1 83 ? -1.956 -0.910 -6.148 1.00 97.81 83 ASP A CA 1
ATOM 680 C C . ASP A 1 83 ? -3.051 0.168 -5.978 1.00 97.81 83 ASP A C 1
ATOM 682 O O . ASP A 1 83 ? -4.153 -0.113 -5.504 1.00 97.81 83 ASP A O 1
ATOM 686 N N . LEU A 1 84 ? -2.795 1.403 -6.429 1.00 96.88 84 LEU A N 1
ATOM 687 C CA . LEU A 1 84 ? -3.792 2.482 -6.445 1.00 96.88 84 LEU A CA 1
ATOM 688 C C . LEU A 1 84 ? -4.928 2.216 -7.436 1.00 96.88 84 LEU A C 1
ATOM 690 O O . LEU A 1 84 ? -6.082 2.528 -7.143 1.00 96.88 84 LEU A O 1
ATOM 694 N N . GLY A 1 85 ? -4.626 1.618 -8.591 1.00 96.94 85 GLY A N 1
ATOM 695 C CA . GLY A 1 85 ? -5.642 1.164 -9.538 1.00 96.94 85 GLY A CA 1
ATOM 696 C C . GLY A 1 85 ? -6.573 0.122 -8.916 1.00 96.94 85 GLY A C 1
ATOM 697 O O . GLY A 1 85 ? -7.790 0.206 -9.079 1.00 96.94 85 GLY A O 1
ATOM 698 N N . ALA A 1 86 ? -6.022 -0.806 -8.132 1.00 97.31 86 ALA A N 1
ATOM 699 C CA . ALA A 1 86 ? -6.806 -1.784 -7.387 1.00 97.31 86 ALA A CA 1
ATOM 700 C C . ALA A 1 86 ? -7.695 -1.132 -6.320 1.00 97.31 86 ALA A C 1
ATOM 702 O O . ALA A 1 86 ? -8.892 -1.418 -6.259 1.00 97.31 86 ALA A O 1
ATOM 703 N N . ALA A 1 87 ? -7.138 -0.212 -5.526 1.00 97.62 87 ALA A N 1
ATOM 704 C CA . ALA A 1 87 ? -7.900 0.557 -4.543 1.00 97.62 87 ALA A CA 1
ATOM 705 C C . ALA A 1 87 ? -9.060 1.325 -5.202 1.00 97.62 87 ALA A C 1
ATOM 707 O O . ALA A 1 87 ? -10.194 1.271 -4.725 1.00 97.62 87 ALA A O 1
ATOM 708 N N . TYR A 1 88 ? -8.798 1.966 -6.345 1.00 97.00 88 TYR A N 1
ATOM 709 C CA . TYR A 1 88 ? -9.816 2.652 -7.137 1.00 97.00 88 TYR A CA 1
ATOM 710 C C . TYR A 1 88 ? -10.921 1.709 -7.606 1.00 97.00 88 TYR A C 1
ATOM 712 O O . TYR A 1 88 ? -12.094 2.020 -7.425 1.00 97.00 88 TYR A O 1
ATOM 720 N N . MET A 1 89 ? -10.575 0.542 -8.151 1.00 97.31 89 MET A N 1
ATOM 721 C CA . MET A 1 89 ? -11.550 -0.463 -8.585 1.00 97.31 89 MET A CA 1
ATOM 722 C C . MET A 1 89 ? -12.441 -0.935 -7.425 1.00 97.31 89 MET A C 1
ATOM 724 O O . MET A 1 89 ? -13.667 -0.966 -7.555 1.00 97.31 89 MET A O 1
ATOM 728 N N . LEU A 1 90 ? -11.839 -1.245 -6.271 1.00 96.62 90 LEU A N 1
ATOM 729 C CA . LEU A 1 90 ? -12.566 -1.686 -5.077 1.00 96.62 90 LEU A CA 1
ATOM 730 C C . LEU A 1 90 ? -13.571 -0.635 -4.599 1.00 96.62 90 LEU A C 1
ATOM 732 O O . LEU A 1 90 ? -14.713 -0.972 -4.293 1.00 96.62 90 LEU A O 1
ATOM 736 N N . ILE A 1 91 ? -13.158 0.630 -4.548 1.00 95.94 91 ILE A N 1
ATOM 737 C CA . ILE A 1 91 ? -13.994 1.717 -4.033 1.00 95.94 91 ILE A CA 1
ATOM 738 C C . ILE A 1 91 ? -15.039 2.135 -5.072 1.00 95.94 91 ILE A C 1
ATOM 740 O O . ILE A 1 91 ? -16.234 2.161 -4.784 1.00 95.94 91 ILE A O 1
ATOM 744 N N . ARG A 1 92 ? -14.607 2.452 -6.296 1.00 95.00 92 ARG A N 1
ATOM 745 C CA . ARG A 1 92 ? -15.456 3.087 -7.310 1.00 95.00 92 ARG A CA 1
ATOM 746 C C . ARG A 1 92 ? -16.413 2.120 -7.993 1.00 95.00 92 ARG A C 1
ATOM 748 O O . ARG A 1 92 ? -17.538 2.513 -8.286 1.00 95.00 92 ARG A O 1
ATOM 755 N N . ILE A 1 93 ? -15.954 0.908 -8.302 1.00 95.94 93 ILE A N 1
ATOM 756 C CA . ILE A 1 93 ? -16.717 -0.055 -9.107 1.00 95.94 93 ILE A CA 1
ATOM 757 C C . ILE A 1 93 ? -17.394 -1.086 -8.212 1.00 95.94 93 ILE A C 1
ATOM 759 O O . ILE A 1 93 ? -18.570 -1.381 -8.401 1.00 95.94 93 ILE A O 1
ATOM 763 N N . LEU A 1 94 ? -16.670 -1.609 -7.221 1.00 96.62 94 LEU A N 1
ATOM 764 C CA . LEU A 1 94 ? -17.181 -2.659 -6.337 1.00 96.62 94 LEU A CA 1
ATOM 765 C C . LEU A 1 94 ? -17.853 -2.121 -5.061 1.00 96.62 94 LEU A C 1
ATOM 767 O O . LEU A 1 94 ? -18.462 -2.892 -4.325 1.00 96.62 94 LEU A O 1
ATOM 771 N N . GLY A 1 95 ? -17.788 -0.809 -4.807 1.00 95.19 95 GLY A N 1
ATOM 772 C CA . GLY A 1 95 ? -18.541 -0.143 -3.739 1.00 95.19 95 GLY A CA 1
ATOM 773 C C . GLY A 1 95 ? -18.011 -0.376 -2.321 1.00 95.19 95 GLY A C 1
ATOM 774 O O . GLY A 1 95 ? -18.737 -0.146 -1.350 1.00 95.19 95 GLY A O 1
ATOM 775 N N . TYR A 1 96 ? -16.764 -0.831 -2.164 1.00 95.44 96 TYR A N 1
ATOM 776 C CA . TYR A 1 96 ? -16.159 -0.999 -0.844 1.00 95.44 96 TYR A CA 1
ATOM 777 C C . TYR A 1 96 ? -15.895 0.355 -0.180 1.00 95.44 96 TYR A C 1
ATOM 779 O O . TYR A 1 96 ? -15.296 1.251 -0.771 1.00 95.44 96 TYR A O 1
ATOM 787 N N . LYS A 1 97 ? -16.264 0.476 1.099 1.00 92.25 97 LYS A N 1
ATOM 788 C CA . LYS A 1 97 ? -15.896 1.620 1.942 1.00 92.25 97 LYS A CA 1
ATOM 789 C C . LYS A 1 97 ? -14.526 1.366 2.560 1.00 92.25 97 LYS A C 1
ATOM 791 O O . LYS A 1 97 ? -14.428 0.682 3.578 1.00 92.25 97 LYS A O 1
ATOM 796 N N . LYS A 1 98 ? -13.478 1.871 1.918 1.00 93.62 98 LYS A N 1
ATOM 797 C CA . LYS A 1 98 ? -12.103 1.826 2.424 1.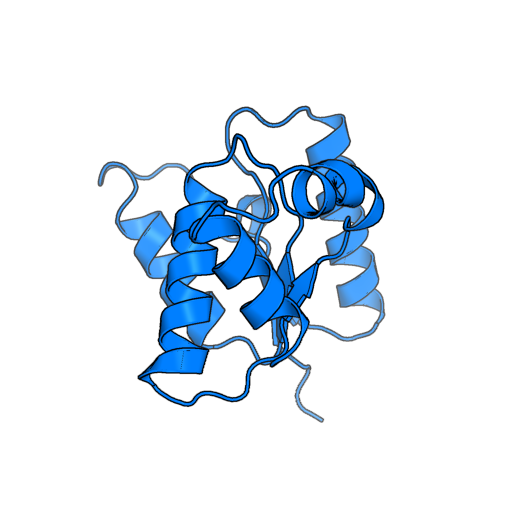00 93.62 98 LYS A CA 1
ATOM 798 C C . LYS A 1 98 ? -11.577 3.242 2.506 1.00 93.62 98 LYS A C 1
ATOM 800 O O . LYS A 1 98 ? -11.674 3.950 1.514 1.00 93.62 98 LYS A O 1
ATOM 805 N N . ARG A 1 99 ? -10.980 3.592 3.644 1.00 94.25 99 ARG A N 1
ATOM 806 C CA . ARG A 1 99 ? -10.286 4.867 3.822 1.00 94.25 99 ARG A CA 1
ATOM 807 C C . ARG A 1 99 ? -8.908 4.809 3.180 1.00 94.25 99 ARG A C 1
ATOM 809 O O . ARG A 1 99 ? -8.194 3.836 3.402 1.00 94.25 99 ARG A O 1
ATOM 816 N N . VAL A 1 100 ? -8.538 5.827 2.415 1.00 96.12 100 VAL A N 1
ATOM 817 C CA . VAL A 1 100 ? -7.259 5.979 1.727 1.00 96.12 100 VAL A CA 1
ATOM 818 C C . VAL A 1 100 ? -6.599 7.246 2.253 1.00 96.12 100 VAL A C 1
ATOM 820 O O . VAL A 1 100 ? -7.190 8.317 2.247 1.00 96.12 100 VAL A O 1
ATOM 823 N N . VAL A 1 101 ? -5.373 7.132 2.758 1.00 93.88 101 VAL A N 1
ATOM 824 C CA . VAL A 1 101 ? -4.656 8.269 3.350 1.00 93.88 101 VAL A CA 1
ATOM 825 C C . VAL A 1 101 ? -3.293 8.413 2.699 1.00 93.88 101 VAL A C 1
ATOM 827 O O . VAL A 1 101 ? -2.440 7.536 2.836 1.00 93.88 101 VAL A O 1
ATOM 830 N N . PHE A 1 102 ? -3.053 9.540 2.037 1.00 93.81 102 PHE A N 1
ATOM 831 C CA . PHE A 1 102 ? -1.729 9.883 1.526 1.00 93.81 102 PHE A CA 1
ATOM 832 C C . PHE A 1 102 ? -0.867 10.487 2.638 1.00 93.81 102 PHE A C 1
ATOM 834 O O . PHE A 1 102 ? -1.128 11.584 3.128 1.00 93.81 102 PHE A O 1
ATOM 841 N N . VAL A 1 103 ? 0.172 9.763 3.057 1.00 93.69 103 VAL A N 1
ATOM 842 C CA . VAL A 1 103 ? 0.897 10.056 4.309 1.00 93.69 103 VAL A CA 1
ATOM 843 C C . VAL A 1 103 ? 2.052 11.035 4.130 1.00 93.69 103 VAL A C 1
ATOM 845 O O . VAL A 1 103 ? 2.510 11.625 5.104 1.00 93.69 103 VAL A O 1
ATOM 848 N N . ASN A 1 104 ? 2.510 11.218 2.893 1.00 91.69 104 ASN A N 1
ATOM 849 C CA . ASN A 1 104 ? 3.554 12.164 2.513 1.00 91.69 104 ASN A CA 1
ATOM 850 C C . ASN A 1 104 ? 3.022 13.248 1.558 1.00 91.69 104 ASN A C 1
ATOM 852 O O . ASN A 1 104 ? 3.750 13.697 0.679 1.00 91.69 104 ASN A O 1
ATOM 856 N N . LYS A 1 105 ? 1.750 13.655 1.711 1.00 84.44 105 LYS A N 1
ATOM 857 C CA . LYS A 1 105 ? 1.063 14.607 0.813 1.00 84.44 105 LYS A CA 1
ATOM 858 C C . LYS A 1 105 ? 1.859 15.889 0.576 1.00 84.44 105 LYS 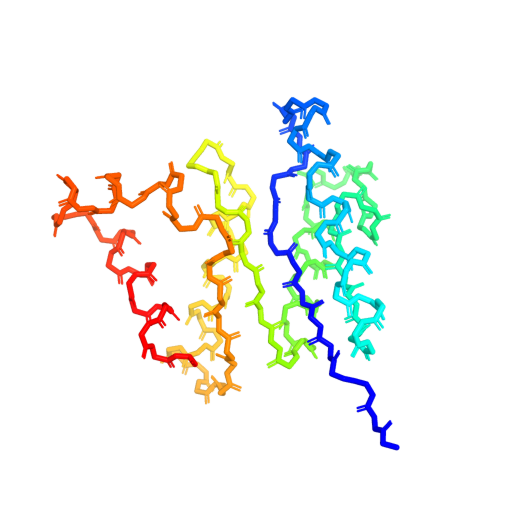A C 1
ATOM 860 O O . LYS A 1 105 ? 1.961 16.329 -0.563 1.00 84.44 105 LYS A O 1
ATOM 865 N N . ASP A 1 106 ? 2.498 16.421 1.613 1.00 85.12 106 ASP A N 1
ATOM 866 C CA . ASP A 1 106 ? 3.320 17.633 1.522 1.00 85.12 106 ASP A CA 1
ATOM 867 C C . ASP A 1 106 ? 4.498 17.491 0.539 1.00 85.12 106 ASP A C 1
ATOM 869 O O . ASP A 1 106 ? 4.905 18.470 -0.081 1.00 85.12 106 ASP A O 1
ATOM 873 N N . GLU A 1 107 ? 5.020 16.275 0.342 1.00 82.19 107 GLU A N 1
ATOM 874 C CA . GLU A 1 107 ? 6.154 16.006 -0.552 1.00 82.19 107 GLU A CA 1
ATOM 875 C C . GLU A 1 107 ? 5.759 15.996 -2.038 1.00 82.19 107 GLU A C 1
ATOM 877 O O . GLU A 1 107 ? 6.627 16.123 -2.897 1.00 82.19 107 GLU A O 1
ATOM 882 N N . PHE A 1 108 ? 4.469 15.847 -2.360 1.00 76.62 108 PH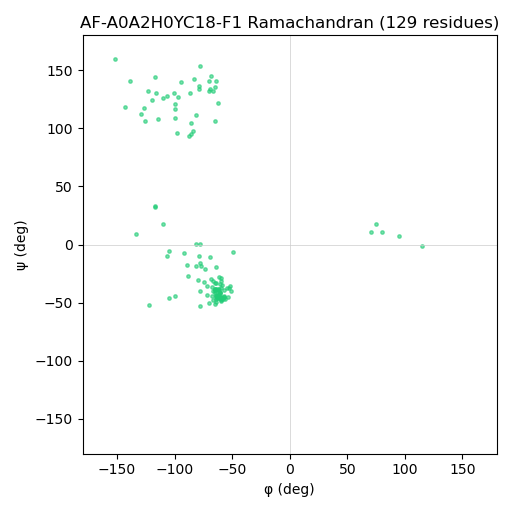E A N 1
ATOM 883 C CA . PHE A 1 108 ? 3.987 15.784 -3.746 1.00 76.62 108 PHE A CA 1
ATOM 884 C C . PHE A 1 108 ? 2.764 16.671 -4.024 1.00 76.62 108 PHE A C 1
ATOM 886 O O . PHE A 1 108 ? 2.202 16.621 -5.119 1.00 76.62 108 PHE A O 1
ATOM 893 N N . ALA A 1 109 ? 2.373 17.528 -3.077 1.00 73.19 109 ALA A N 1
ATOM 894 C CA . ALA A 1 109 ? 1.242 18.447 -3.207 1.00 73.19 109 ALA A CA 1
ATOM 895 C C . ALA A 1 109 ? 1.381 19.378 -4.422 1.00 73.19 109 ALA A C 1
ATOM 897 O O . ALA A 1 109 ? 0.405 19.602 -5.136 1.00 73.19 109 ALA A O 1
ATOM 898 N N . GLN A 1 110 ? 2.599 19.858 -4.701 1.00 67.25 110 GLN A N 1
ATOM 899 C CA . GLN A 1 110 ? 2.890 20.651 -5.901 1.00 67.25 110 GLN A CA 1
ATOM 900 C C . GLN A 1 110 ? 2.624 19.849 -7.182 1.00 67.25 110 GLN A C 1
ATOM 902 O O . GLN A 1 110 ? 1.997 20.356 -8.106 1.00 67.25 110 GLN A O 1
ATOM 907 N N . GLU A 1 111 ? 2.989 18.563 -7.217 1.00 67.38 111 GLU A N 1
ATOM 908 C CA . GLU A 1 111 ? 2.738 17.720 -8.388 1.00 67.38 111 GLU A CA 1
ATOM 909 C C . GLU A 1 111 ? 1.250 17.463 -8.648 1.00 67.38 111 GLU A C 1
ATOM 911 O O . GLU A 1 111 ? 0.872 17.306 -9.811 1.00 67.38 111 GLU A O 1
ATOM 916 N N . ILE A 1 112 ? 0.421 17.413 -7.597 1.00 65.94 112 ILE A N 1
ATOM 917 C CA . ILE A 1 112 ? -1.041 17.344 -7.735 1.00 65.94 112 ILE A CA 1
ATOM 918 C C . ILE A 1 112 ? -1.578 18.686 -8.249 1.00 65.94 112 ILE A C 1
ATOM 920 O O . ILE A 1 112 ? -2.323 18.711 -9.228 1.00 65.94 112 ILE A O 1
ATOM 924 N N . ALA A 1 113 ? -1.180 19.795 -7.617 1.00 66.06 113 ALA A N 1
ATOM 925 C CA . ALA A 1 113 ? -1.700 21.130 -7.909 1.00 66.06 113 ALA A CA 1
ATOM 926 C C . ALA A 1 113 ? -1.357 21.616 -9.330 1.00 66.06 113 ALA A C 1
ATOM 928 O O . ALA A 1 113 ? -2.186 22.229 -10.000 1.00 66.06 113 ALA A O 1
ATOM 929 N N . GLU A 1 114 ? -0.155 21.309 -9.822 1.00 59.78 114 GLU A N 1
ATOM 930 C CA . GLU A 1 114 ? 0.330 21.758 -11.133 1.00 59.78 114 GLU A CA 1
ATOM 931 C C . GLU A 1 114 ? -0.241 20.950 -12.311 1.00 59.78 114 GLU A C 1
ATOM 933 O O . GLU A 1 114 ? -0.163 21.383 -13.461 1.00 59.78 114 GLU A O 1
ATOM 938 N N . LYS A 1 115 ? -0.822 19.766 -12.068 1.00 58.00 115 LYS A N 1
ATOM 939 C CA . LYS A 1 115 ? -1.219 18.813 -13.126 1.00 58.00 115 LYS A CA 1
ATOM 940 C C . LYS A 1 115 ? -2.718 18.542 -13.189 1.00 58.00 115 LYS A C 1
ATOM 942 O O . LYS A 1 115 ? -3.118 17.465 -13.638 1.00 58.00 115 LYS A O 1
ATOM 947 N N . ASN A 1 116 ? -3.534 19.544 -12.856 1.00 54.75 116 ASN A N 1
ATOM 948 C CA . ASN A 1 116 ? -5.005 19.497 -12.814 1.00 54.75 116 ASN A CA 1
ATOM 949 C C . ASN A 1 116 ? -5.729 18.910 -14.058 1.00 54.75 116 ASN A C 1
ATOM 951 O O . ASN A 1 116 ? -6.931 18.676 -13.995 1.00 54.75 116 ASN A O 1
ATOM 955 N N . GLY A 1 117 ? -5.046 18.596 -15.167 1.00 61.50 117 GLY A N 1
ATOM 956 C CA . GLY A 1 117 ? -5.642 18.009 -16.378 1.00 61.50 117 GLY A CA 1
ATOM 957 C C . GLY A 1 117 ? -5.404 16.511 -16.638 1.00 61.50 117 GLY A C 1
ATOM 958 O O . GLY A 1 117 ? -5.942 15.991 -17.612 1.00 61.50 117 GLY A O 1
ATOM 959 N N . LYS A 1 118 ? -4.595 15.786 -15.849 1.00 75.75 118 LYS A N 1
ATOM 960 C CA . LYS A 1 118 ? -4.282 14.369 -16.152 1.00 75.75 118 LYS A CA 1
ATOM 961 C C . LYS A 1 118 ? -5.174 13.399 -15.372 1.00 75.75 118 LYS A C 1
ATOM 963 O O . LYS A 1 118 ? -5.202 13.431 -14.146 1.00 75.75 118 LYS A O 1
ATOM 968 N N . ALA A 1 119 ? -5.820 12.473 -16.089 1.00 82.88 119 ALA A N 1
ATOM 969 C CA . ALA A 1 119 ? -6.802 11.526 -15.544 1.00 82.88 119 ALA A CA 1
ATOM 970 C C . ALA A 1 119 ? -6.310 10.736 -14.314 1.00 82.88 119 ALA A C 1
ATOM 972 O O . ALA A 1 119 ? -7.077 10.509 -13.386 1.00 82.88 119 ALA A O 1
ATOM 973 N N . PHE A 1 120 ? -5.025 10.371 -14.259 1.00 86.69 120 PHE A N 1
ATOM 974 C CA . PHE A 1 120 ? -4.471 9.659 -13.105 1.00 86.69 120 PHE A CA 1
ATOM 975 C C . PHE A 1 120 ? -4.488 10.493 -11.812 1.00 86.69 120 PHE A C 1
ATOM 977 O O . PHE A 1 120 ? -4.842 9.974 -10.762 1.00 86.69 120 PHE A O 1
ATOM 984 N N . PHE A 1 121 ? -4.179 11.793 -11.866 1.00 85.75 121 PHE A N 1
ATOM 985 C CA . PHE A 1 121 ? -4.232 12.646 -10.670 1.00 85.75 121 PHE A CA 1
ATOM 986 C C . PHE A 1 121 ? -5.668 12.861 -10.186 1.00 85.75 121 PHE A C 1
ATOM 988 O O . PHE A 1 121 ? -5.896 12.949 -8.986 1.00 85.75 121 PHE A O 1
ATOM 995 N N . GLN A 1 122 ? -6.643 12.844 -11.100 1.00 87.44 122 GLN A N 1
ATOM 996 C CA . GLN A 1 122 ? -8.060 12.857 -10.729 1.00 87.44 122 GLN A CA 1
ATOM 997 C C . GLN A 1 122 ? -8.462 11.583 -9.972 1.00 87.44 122 GLN A C 1
ATOM 999 O O . GLN A 1 122 ? -9.267 11.650 -9.048 1.00 87.44 122 GLN A O 1
ATOM 1004 N N . VAL A 1 123 ? -7.858 10.432 -10.295 1.00 90.50 123 VAL A N 1
ATOM 1005 C CA . VAL A 1 123 ? -8.022 9.204 -9.499 1.00 90.50 123 VAL A CA 1
ATOM 1006 C C . VAL A 1 123 ? -7.424 9.370 -8.100 1.00 90.50 123 VAL A C 1
ATOM 1008 O O . VAL A 1 123 ? -8.061 8.964 -7.134 1.00 90.50 123 VAL A O 1
ATOM 1011 N N . LEU A 1 124 ? -6.247 9.990 -7.966 1.00 89.94 124 LEU A N 1
ATOM 1012 C CA . LEU A 1 124 ? -5.645 10.242 -6.648 1.00 89.94 124 LEU A CA 1
ATOM 1013 C C . LEU A 1 124 ? -6.521 11.157 -5.787 1.00 89.94 124 LEU A C 1
ATOM 1015 O O . LEU A 1 124 ? -6.774 10.829 -4.632 1.00 89.94 124 LEU A O 1
ATOM 1019 N N . ASN A 1 125 ? -7.025 12.253 -6.363 1.00 86.88 125 ASN A N 1
ATOM 1020 C CA . ASN A 1 125 ? -7.939 13.169 -5.677 1.00 86.88 125 ASN A CA 1
ATOM 1021 C C . ASN A 1 125 ? -9.232 12.455 -5.272 1.00 86.88 125 ASN A C 1
ATOM 1023 O O . ASN A 1 125 ? -9.653 12.550 -4.125 1.00 86.88 125 ASN A O 1
ATOM 1027 N N . PHE A 1 126 ? -9.818 11.667 -6.182 1.00 90.88 126 PHE A N 1
ATOM 1028 C CA . PHE A 1 126 ? -10.996 10.862 -5.870 1.00 90.88 126 PHE A CA 1
ATOM 1029 C C . PHE A 1 126 ? -10.743 9.935 -4.677 1.00 90.88 126 PHE A C 1
ATOM 1031 O O . PHE A 1 126 ? -11.570 9.880 -3.771 1.00 90.88 126 PHE A O 1
ATOM 1038 N N . LEU A 1 127 ? -9.610 9.227 -4.671 1.00 92.06 127 LEU A N 1
ATOM 1039 C CA . LEU A 1 127 ? -9.246 8.322 -3.585 1.00 92.06 127 LEU A CA 1
ATOM 1040 C C . LEU A 1 127 ? -9.032 9.058 -2.261 1.00 92.06 127 LEU A C 1
ATOM 1042 O O . LEU A 1 127 ? -9.435 8.523 -1.246 1.00 92.06 127 LEU A O 1
ATOM 1046 N N . ASP A 1 128 ? -8.442 10.252 -2.256 1.00 85.31 128 ASP A N 1
ATOM 1047 C CA . ASP A 1 128 ? -8.221 11.037 -1.031 1.00 85.31 128 ASP A CA 1
ATOM 1048 C C . ASP A 1 128 ? -9.528 11.627 -0.461 1.00 85.31 128 ASP A C 1
ATOM 1050 O O . ASP A 1 128 ? -9.708 11.704 0.751 1.00 85.31 128 ASP A O 1
ATOM 1054 N N . GLU A 1 129 ? -10.461 12.031 -1.329 1.00 83.38 129 GLU A N 1
ATOM 1055 C CA . GLU A 1 129 ? -11.700 12.719 -0.936 1.00 83.38 129 GLU A CA 1
ATOM 1056 C C . GLU A 1 129 ? -12.873 11.777 -0.614 1.00 83.38 129 GLU A C 1
ATOM 1058 O O . GLU A 1 129 ? -13.773 12.151 0.137 1.00 83.38 129 GLU A O 1
ATOM 1063 N N . ASN A 1 130 ? -12.906 10.572 -1.197 1.00 71.00 130 ASN A N 1
ATOM 1064 C CA . ASN A 1 130 ? -14.084 9.685 -1.169 1.00 71.00 130 ASN A CA 1
ATOM 1065 C C . ASN A 1 130 ? -13.893 8.429 -0.306 1.00 71.00 130 ASN A C 1
ATOM 1067 O O . ASN A 1 130 ? -14.632 7.451 -0.460 1.00 71.00 130 ASN A O 1
ATOM 1071 N N . SER A 1 131 ? -12.900 8.444 0.580 1.00 58.31 131 SER A N 1
ATOM 1072 C CA . SER A 1 131 ? -12.456 7.287 1.358 1.00 58.31 131 SER A CA 1
ATOM 1073 C C . SER A 1 131 ? -12.606 7.479 2.864 1.00 58.31 131 SER A C 1
ATOM 1075 O O . SER A 1 131 ? -12.143 8.529 3.363 1.00 58.31 131 SER A O 1
#